Protein AF-A0A2V5MEL8-F1 (afdb_monomer)

Sequence (94 aa):
MNKPPNVQLATPNTERTDDSTLAVGRSALDVWRLLWRILDFVVAGIFIYAGSIKALDPVQFANDIDNYKILPWPISVALAFYLPWLEIFCGLAL

Foldseek 3Di:
DDDDDDPPPPDPPPPDPPVVVVVVVVVVVVVVVVVVVVVLLVQLVVLLVVLVVLCVCLPVQLVVQVVVVPDDSVVSSVCSNVSSVVSNVSSVVD

Structure (mmCIF, N/CA/C/O backbone):
data_AF-A0A2V5MEL8-F1
#
_entry.id   AF-A0A2V5MEL8-F1
#
loop_
_atom_site.group_PDB
_atom_site.id
_atom_site.type_symbol
_atom_site.label_atom_id
_atom_site.label_alt_id
_atom_site.label_comp_id
_atom_site.label_asym_id
_atom_site.label_entity_id
_atom_site.label_seq_id
_atom_site.pdbx_PDB_ins_code
_atom_site.Cartn_x
_atom_site.Cartn_y
_atom_site.Cartn_z
_atom_site.occupancy
_atom_site.B_iso_or_equiv
_atom_site.auth_seq_id
_atom_site.auth_comp_id
_atom_site.auth_asym_id
_atom_site.auth_atom_id
_atom_site.pdbx_PDB_model_num
ATOM 1 N N . MET A 1 1 ? 57.352 27.439 -66.224 1.00 47.72 1 MET A N 1
ATOM 2 C CA . MET A 1 1 ? 56.749 26.101 -66.396 1.00 47.72 1 MET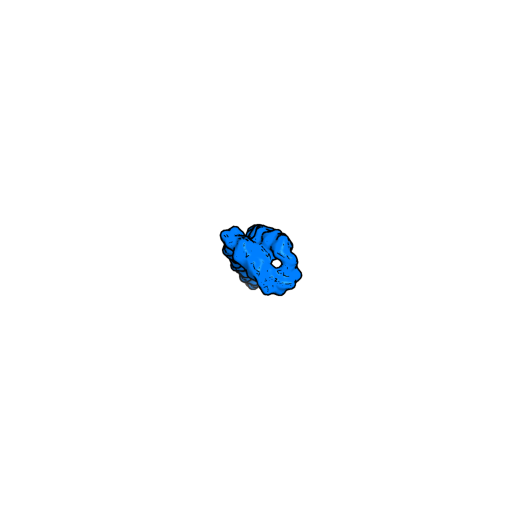 A CA 1
ATOM 3 C C . MET A 1 1 ? 56.180 25.684 -65.052 1.00 47.72 1 MET A C 1
ATOM 5 O O . MET A 1 1 ? 56.889 25.721 -64.057 1.00 47.72 1 MET A O 1
ATOM 9 N N . ASN A 1 2 ? 54.882 25.427 -65.033 1.00 53.25 2 ASN A N 1
ATOM 10 C CA . ASN A 1 2 ? 54.026 25.349 -63.855 1.00 53.25 2 ASN A CA 1
ATOM 11 C C . ASN A 1 2 ? 54.127 23.985 -63.165 1.00 53.25 2 ASN A C 1
ATOM 13 O O . ASN A 1 2 ? 54.217 22.986 -63.875 1.00 53.25 2 ASN A O 1
ATOM 17 N N . LYS A 1 3 ? 53.991 23.954 -61.829 1.00 58.28 3 LYS A N 1
ATOM 18 C CA . LYS A 1 3 ? 52.964 23.184 -61.087 1.00 58.28 3 LYS A CA 1
ATOM 19 C C . LYS A 1 3 ? 53.154 23.386 -59.566 1.00 58.28 3 LYS A C 1
ATOM 21 O O . LYS A 1 3 ? 54.197 22.983 -59.059 1.00 58.28 3 LYS A O 1
ATOM 26 N N . PRO A 1 4 ? 52.195 23.962 -58.814 1.00 65.62 4 PRO A N 1
ATOM 27 C CA . PRO A 1 4 ? 52.164 23.768 -57.366 1.00 65.62 4 PRO A CA 1
ATOM 28 C C . PRO A 1 4 ? 51.760 22.309 -57.068 1.00 65.62 4 PRO A C 1
ATOM 30 O O . PRO A 1 4 ? 50.842 21.790 -57.717 1.00 65.62 4 PRO A O 1
ATOM 33 N N . PRO A 1 5 ? 52.439 21.608 -56.147 1.00 61.28 5 PRO A N 1
ATOM 34 C CA . PRO A 1 5 ? 52.119 20.227 -55.839 1.00 61.28 5 PRO A CA 1
ATOM 35 C C . PRO A 1 5 ? 50.872 20.161 -54.933 1.00 61.28 5 PRO A C 1
ATOM 37 O O . PRO A 1 5 ? 50.745 20.877 -53.946 1.00 61.28 5 PRO A O 1
ATOM 40 N N . ASN A 1 6 ? 49.925 19.328 -55.374 1.00 65.38 6 ASN A N 1
ATOM 41 C CA . ASN A 1 6 ? 48.892 18.606 -54.622 1.00 65.38 6 ASN A CA 1
ATOM 42 C C . ASN A 1 6 ? 48.267 19.259 -53.367 1.00 65.38 6 ASN A C 1
ATOM 44 O O . ASN A 1 6 ? 48.663 18.988 -52.238 1.00 65.38 6 ASN A O 1
ATOM 48 N N . VAL A 1 7 ? 47.124 19.927 -53.551 1.00 65.25 7 VAL A N 1
ATOM 49 C CA . VAL A 1 7 ? 46.095 20.006 -52.500 1.00 65.25 7 VAL A CA 1
ATOM 50 C C . VAL A 1 7 ? 45.461 18.616 -52.367 1.00 65.25 7 VAL A C 1
ATOM 52 O O . VAL A 1 7 ? 44.580 18.254 -53.144 1.00 65.25 7 VAL A O 1
ATOM 55 N N . GLN A 1 8 ? 45.933 17.805 -51.419 1.00 61.00 8 GLN A N 1
ATOM 56 C CA . GLN A 1 8 ? 45.154 16.665 -50.934 1.00 61.00 8 GLN A CA 1
ATOM 57 C C . GLN A 1 8 ? 44.109 17.207 -49.960 1.00 61.00 8 GLN A C 1
ATOM 59 O O . GLN A 1 8 ? 44.410 17.503 -48.807 1.00 61.00 8 GLN A O 1
ATOM 64 N N . LEU A 1 9 ? 42.869 17.334 -50.436 1.00 58.09 9 LEU A N 1
ATOM 65 C CA . LEU A 1 9 ? 41.705 17.239 -49.563 1.00 58.09 9 LEU A CA 1
ATOM 66 C C . LEU A 1 9 ? 41.746 15.832 -48.971 1.00 58.09 9 LEU A C 1
ATOM 68 O O . LEU A 1 9 ? 41.321 14.875 -49.616 1.00 58.09 9 LEU A O 1
ATOM 72 N N . ALA A 1 10 ? 42.323 15.703 -47.777 1.00 57.09 10 ALA A N 1
ATOM 73 C CA . ALA A 1 10 ? 42.056 14.549 -46.944 1.00 57.09 10 ALA A CA 1
ATOM 74 C C . ALA A 1 10 ? 40.545 14.549 -46.717 1.00 57.09 10 ALA A C 1
ATOM 76 O O . ALA A 1 10 ? 39.980 15.415 -46.050 1.00 57.09 10 ALA A O 1
ATOM 77 N N . THR A 1 11 ? 39.891 13.631 -47.407 1.00 61.62 11 THR A N 1
ATOM 78 C CA . THR A 1 11 ? 38.495 13.298 -47.222 1.00 61.62 11 THR A CA 1
ATOM 79 C C . THR A 1 11 ? 38.261 13.048 -45.721 1.00 61.62 11 THR A C 1
ATOM 81 O O . THR A 1 11 ? 39.076 12.381 -45.075 1.00 61.62 11 THR A O 1
ATOM 84 N N . PRO A 1 12 ? 37.204 13.615 -45.115 1.00 54.34 12 PRO A N 1
ATOM 85 C CA . PRO A 1 12 ? 36.853 13.324 -43.733 1.00 54.34 12 PRO A CA 1
ATOM 86 C C . PRO A 1 12 ? 36.252 11.917 -43.678 1.00 54.34 12 PRO A C 1
ATOM 88 O O . PRO A 1 12 ? 35.051 11.726 -43.835 1.00 54.34 12 PRO A O 1
ATOM 91 N N . ASN A 1 13 ? 37.099 10.904 -43.524 1.00 63.41 13 ASN A N 1
ATOM 92 C CA . ASN A 1 13 ? 36.667 9.514 -43.349 1.00 63.41 13 ASN A CA 1
ATOM 93 C C . ASN A 1 13 ? 37.306 8.836 -42.133 1.00 63.41 13 ASN A C 1
ATOM 95 O O . ASN A 1 13 ? 37.478 7.620 -42.128 1.00 63.41 13 ASN A O 1
ATOM 99 N N . THR A 1 14 ? 37.577 9.606 -41.079 1.00 61.06 14 THR A N 1
ATOM 100 C CA . THR A 1 14 ? 38.114 9.093 -39.807 1.00 61.06 14 THR A CA 1
ATOM 101 C C . THR A 1 14 ? 37.201 9.446 -38.631 1.00 61.06 14 THR A C 1
ATOM 103 O O . THR A 1 14 ? 37.657 9.977 -37.629 1.00 61.06 14 THR A O 1
ATOM 106 N N . GLU A 1 15 ? 35.895 9.197 -38.753 1.00 58.62 15 GLU A N 1
ATOM 107 C CA . GLU A 1 15 ? 34.947 9.459 -37.654 1.00 58.62 15 GLU A CA 1
ATOM 108 C C . GLU A 1 15 ? 33.717 8.530 -37.734 1.00 58.62 15 GLU A C 1
ATOM 110 O O . GLU A 1 15 ? 32.575 8.971 -37.767 1.00 58.62 15 GLU A O 1
ATOM 115 N N . ARG A 1 16 ? 33.933 7.211 -37.887 1.00 58.75 16 ARG A N 1
ATOM 116 C CA . ARG A 1 16 ? 32.826 6.224 -37.954 1.00 58.75 16 ARG A CA 1
ATOM 117 C C . ARG A 1 16 ? 33.081 4.901 -37.220 1.00 58.75 16 ARG A C 1
ATOM 119 O O . ARG A 1 16 ? 32.328 3.948 -37.387 1.00 58.75 16 ARG A O 1
ATOM 126 N N . THR A 1 17 ? 34.144 4.805 -36.430 1.00 59.41 17 THR A N 1
ATOM 127 C CA . THR A 1 17 ? 34.485 3.595 -35.653 1.00 59.41 17 THR A CA 1
ATOM 128 C C . THR A 1 17 ? 34.067 3.680 -34.188 1.00 59.41 17 THR A C 1
ATOM 130 O O . THR A 1 17 ? 33.977 2.661 -33.503 1.00 59.41 17 THR A O 1
ATOM 133 N N . ASP A 1 18 ? 33.740 4.875 -33.715 1.00 59.00 18 ASP A N 1
ATOM 134 C CA . ASP A 1 18 ? 33.573 5.136 -32.290 1.00 59.00 18 ASP A CA 1
ATOM 135 C C . ASP A 1 18 ? 32.085 4.989 -31.919 1.00 59.00 18 ASP A C 1
ATOM 137 O O . ASP A 1 18 ? 31.735 4.396 -30.899 1.00 59.00 18 ASP A O 1
ATOM 141 N N . ASP A 1 19 ? 31.195 5.366 -32.837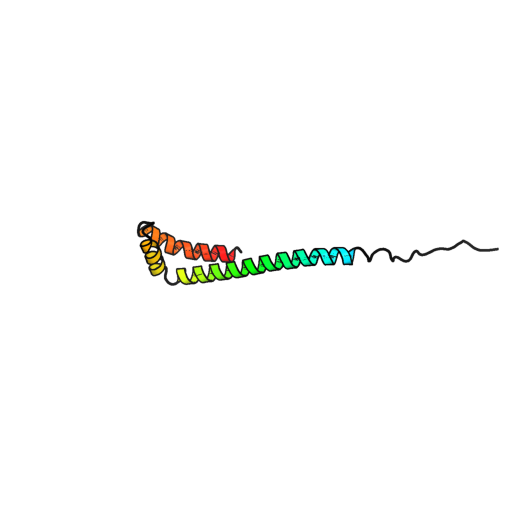 1.00 60.41 19 ASP A N 1
ATOM 142 C CA . ASP A 1 19 ? 29.740 5.326 -32.666 1.00 60.41 19 ASP A CA 1
ATOM 143 C C . ASP A 1 19 ? 29.187 3.899 -32.525 1.00 60.41 19 ASP A C 1
ATOM 145 O O . ASP A 1 19 ? 28.280 3.645 -31.730 1.00 60.41 19 ASP A O 1
ATOM 149 N N . SER A 1 20 ? 29.745 2.936 -33.266 1.00 61.62 20 SER A N 1
ATOM 150 C CA . SER A 1 20 ? 29.306 1.533 -33.240 1.00 61.62 20 SER A CA 1
ATOM 151 C C . SER A 1 20 ? 29.710 0.812 -31.955 1.00 61.62 20 SER A C 1
ATOM 153 O O . SER A 1 20 ? 28.966 -0.029 -31.451 1.00 61.62 20 SER A O 1
ATOM 155 N N . THR A 1 21 ? 30.868 1.157 -31.398 1.00 62.06 21 THR A N 1
ATOM 156 C CA . THR A 1 21 ? 31.420 0.510 -30.198 1.00 62.06 21 THR A CA 1
ATOM 157 C C . THR A 1 21 ? 30.767 1.068 -28.930 1.00 62.06 21 THR A C 1
ATOM 159 O O . THR A 1 21 ? 30.476 0.323 -27.993 1.00 62.06 21 THR A O 1
ATOM 162 N N . LEU A 1 22 ? 30.430 2.362 -28.935 1.00 60.50 22 LEU A N 1
ATOM 163 C CA . LEU A 1 22 ? 29.664 3.017 -27.873 1.00 60.50 22 LEU A CA 1
ATOM 164 C C . LEU A 1 22 ? 28.178 2.602 -27.870 1.00 60.50 22 LEU A C 1
ATOM 166 O O . LEU A 1 22 ? 27.568 2.536 -26.802 1.00 60.50 22 LEU A O 1
ATOM 170 N N . ALA A 1 23 ? 27.593 2.271 -29.029 1.00 60.06 23 ALA A N 1
ATOM 171 C CA . ALA A 1 23 ? 26.200 1.822 -29.132 1.00 60.06 23 ALA A CA 1
ATOM 172 C C . ALA A 1 23 ? 25.953 0.426 -28.524 1.00 60.06 23 ALA A C 1
ATOM 174 O O . ALA A 1 23 ? 24.932 0.211 -27.867 1.00 60.06 23 ALA A O 1
ATOM 175 N N . VAL A 1 24 ? 26.892 -0.515 -28.684 1.00 62.78 24 VAL A N 1
ATOM 176 C CA . VAL A 1 24 ? 26.753 -1.886 -28.152 1.00 62.78 24 VAL A CA 1
ATOM 177 C C . VAL A 1 24 ? 26.775 -1.895 -26.619 1.00 62.78 24 VAL A C 1
ATOM 179 O O . VAL A 1 24 ? 25.914 -2.525 -26.002 1.00 62.78 24 VAL A O 1
ATOM 182 N N . GLY A 1 25 ? 27.684 -1.138 -25.992 1.00 59.38 25 GLY A N 1
ATOM 183 C CA . GLY A 1 25 ? 27.783 -1.040 -24.528 1.00 59.38 25 GLY A CA 1
ATOM 184 C C . GLY A 1 25 ? 26.590 -0.343 -23.863 1.00 59.38 25 GLY A C 1
ATOM 185 O O . GLY A 1 25 ? 26.236 -0.66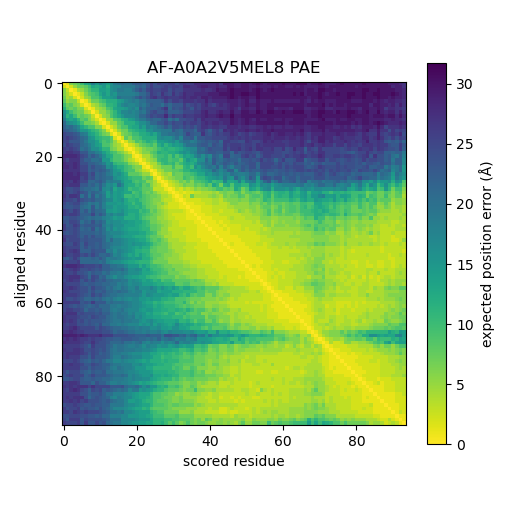2 -22.729 1.00 59.38 25 GLY A O 1
ATOM 186 N N . ARG A 1 26 ? 25.922 0.569 -24.579 1.00 64.62 26 ARG A N 1
ATOM 187 C CA . ARG A 1 26 ? 24.739 1.289 -24.086 1.00 64.62 26 ARG A CA 1
ATOM 188 C C . ARG A 1 26 ? 23.508 0.381 -24.001 1.00 64.62 26 ARG A C 1
ATOM 190 O O . ARG A 1 26 ? 22.778 0.438 -23.018 1.00 64.62 26 ARG A O 1
ATOM 197 N N . SER A 1 27 ? 23.349 -0.536 -24.960 1.00 64.31 27 SER A N 1
ATOM 198 C CA . SER A 1 27 ? 22.188 -1.435 -25.033 1.00 64.31 27 SER A CA 1
ATOM 199 C C . SER A 1 27 ? 22.046 -2.368 -23.823 1.00 64.31 27 SER A C 1
ATOM 201 O O . SER A 1 27 ? 20.953 -2.497 -23.286 1.00 64.31 27 SER A O 1
ATOM 203 N N . ALA A 1 28 ? 23.133 -2.971 -23.330 1.00 67.75 28 ALA A N 1
ATOM 204 C CA . ALA A 1 28 ? 23.073 -3.877 -22.180 1.00 67.75 28 ALA A CA 1
ATOM 205 C C . ALA A 1 28 ? 22.694 -3.139 -20.884 1.00 67.75 28 ALA A C 1
ATOM 207 O O . ALA A 1 28 ? 21.916 -3.653 -20.079 1.00 67.75 28 ALA A O 1
ATOM 208 N N . LEU A 1 29 ? 23.189 -1.908 -20.713 1.00 69.50 29 LEU A N 1
ATOM 209 C CA . LEU A 1 29 ? 22.820 -1.042 -19.593 1.00 69.50 29 LEU A CA 1
ATOM 210 C C . LEU A 1 29 ? 21.370 -0.565 -19.708 1.00 69.50 29 LEU A C 1
ATOM 212 O O . LEU A 1 29 ? 20.674 -0.493 -18.699 1.00 69.50 29 LEU A O 1
ATOM 216 N N . ASP A 1 30 ? 20.890 -0.276 -20.917 1.00 79.44 30 ASP A N 1
ATOM 217 C CA . ASP A 1 30 ? 19.511 0.156 -21.143 1.00 79.44 30 ASP A CA 1
ATOM 218 C C . ASP A 1 30 ? 18.506 -0.986 -20.946 1.00 79.44 30 ASP A C 1
ATOM 220 O O . ASP A 1 30 ? 17.471 -0.775 -20.317 1.00 79.44 30 ASP A O 1
ATOM 224 N N . VAL A 1 31 ? 18.827 -2.208 -21.385 1.00 82.00 31 VAL A N 1
ATOM 225 C CA . VAL A 1 31 ? 17.994 -3.400 -21.143 1.00 82.00 31 VAL A CA 1
ATOM 226 C C . VAL A 1 31 ? 17.958 -3.717 -19.651 1.00 82.00 31 VAL A C 1
ATOM 228 O O . VAL A 1 31 ? 16.886 -3.957 -19.103 1.00 82.00 31 VAL A O 1
ATOM 231 N N . TRP A 1 32 ? 19.107 -3.650 -18.971 1.00 85.75 32 TRP A N 1
ATOM 232 C CA . TRP A 1 32 ? 19.175 -3.807 -17.521 1.00 85.75 32 TRP A CA 1
ATOM 233 C C . TRP A 1 32 ? 18.292 -2.773 -16.820 1.00 85.75 32 TRP A C 1
ATOM 235 O O . TRP A 1 32 ? 17.400 -3.139 -16.062 1.00 85.75 32 TRP A O 1
ATOM 245 N N . ARG A 1 33 ? 18.448 -1.484 -17.140 1.00 86.38 33 ARG A N 1
ATOM 246 C CA . ARG A 1 33 ? 17.614 -0.405 -16.585 1.00 86.38 33 ARG A CA 1
ATOM 247 C C . ARG A 1 33 ? 16.128 -0.605 -16.871 1.00 86.38 33 ARG A C 1
ATOM 249 O O . ARG A 1 33 ? 15.313 -0.293 -16.010 1.00 86.38 33 ARG A O 1
ATOM 256 N N . LEU A 1 34 ? 15.772 -1.114 -18.049 1.00 84.88 34 LEU A N 1
ATOM 257 C CA . LEU A 1 34 ? 14.386 -1.400 -18.410 1.00 84.88 34 LEU A CA 1
ATOM 258 C C . LEU A 1 34 ? 13.809 -2.548 -17.572 1.00 84.88 34 LEU A C 1
ATOM 260 O O . LEU A 1 34 ? 12.680 -2.433 -17.107 1.00 84.88 34 LEU A O 1
ATOM 264 N N . LEU A 1 35 ? 14.583 -3.612 -17.331 1.00 88.50 35 LEU A N 1
ATOM 265 C CA . LEU A 1 35 ? 14.174 -4.721 -16.465 1.00 88.50 35 LEU A CA 1
ATOM 266 C C . LEU A 1 35 ? 13.876 -4.249 -15.036 1.00 88.50 35 LEU A C 1
ATOM 268 O O . LEU A 1 35 ? 12.827 -4.598 -14.500 1.00 88.50 35 LEU A O 1
ATOM 272 N N . TRP A 1 36 ? 14.744 -3.413 -14.453 1.00 90.00 36 TRP A N 1
ATOM 273 C CA . TRP A 1 36 ? 14.502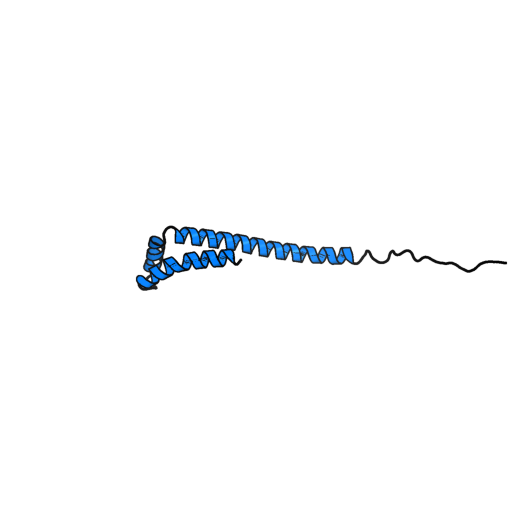 -2.815 -13.129 1.00 90.00 36 TRP A CA 1
ATOM 274 C C . TRP A 1 36 ? 13.219 -1.987 -13.107 1.00 90.00 36 TRP A C 1
ATOM 276 O O . TRP A 1 36 ? 12.393 -2.142 -12.220 1.00 90.00 36 TRP A O 1
ATOM 286 N N . ARG A 1 37 ? 12.992 -1.189 -14.148 1.00 89.19 37 ARG A N 1
ATOM 287 C CA . ARG A 1 37 ? 11.820 -0.316 -14.252 1.00 89.19 37 ARG A CA 1
ATOM 288 C C . ARG A 1 37 ? 10.511 -1.095 -14.378 1.00 89.19 37 ARG A C 1
ATOM 290 O O . A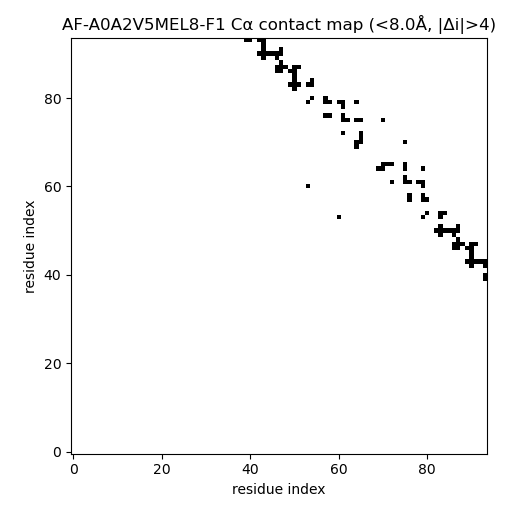RG A 1 37 ? 9.503 -0.695 -13.814 1.00 89.19 37 ARG A O 1
ATOM 297 N N . ILE A 1 38 ? 10.520 -2.211 -15.109 1.00 90.75 38 ILE A N 1
ATOM 298 C CA . ILE A 1 38 ? 9.365 -3.116 -15.191 1.00 90.75 38 ILE A CA 1
ATOM 299 C C . ILE A 1 38 ? 9.091 -3.739 -13.820 1.00 90.75 38 ILE A C 1
ATOM 301 O O . ILE A 1 38 ? 7.933 -3.817 -13.420 1.00 90.75 38 ILE A O 1
ATOM 305 N N . LEU A 1 39 ? 10.137 -4.158 -13.101 1.00 91.25 39 LEU A N 1
ATOM 306 C CA . LEU A 1 39 ? 9.996 -4.682 -11.745 1.00 91.25 39 LEU A CA 1
ATOM 307 C C . LEU A 1 39 ? 9.353 -3.638 -10.821 1.00 91.25 39 LEU A C 1
ATOM 309 O O . LEU A 1 39 ? 8.384 -3.967 -10.143 1.00 91.25 39 LEU A O 1
ATOM 313 N N . ASP A 1 40 ? 9.824 -2.389 -10.862 1.00 90.69 40 ASP A N 1
ATOM 314 C CA . ASP A 1 40 ? 9.269 -1.288 -10.067 1.00 90.69 40 ASP A CA 1
ATOM 315 C C . ASP A 1 40 ? 7.782 -1.067 -10.380 1.00 90.69 40 ASP A C 1
ATOM 317 O O . ASP A 1 40 ? 6.967 -1.035 -9.463 1.00 90.69 40 ASP A O 1
ATOM 321 N N . PHE A 1 41 ? 7.386 -1.053 -11.661 1.00 91.94 41 PHE A N 1
ATOM 322 C CA . PHE A 1 41 ? 5.973 -0.946 -12.053 1.00 91.94 41 PHE A CA 1
ATOM 323 C C . PHE A 1 41 ? 5.114 -2.126 -11.580 1.00 91.94 41 PHE A C 1
ATOM 325 O O . PHE A 1 41 ? 3.959 -1.940 -11.189 1.00 91.94 41 PHE A O 1
ATOM 332 N N . VAL A 1 42 ? 5.648 -3.349 -11.624 1.00 93.62 42 VAL A N 1
ATOM 333 C CA . VAL A 1 42 ? 4.939 -4.538 -11.134 1.00 93.62 42 VAL A CA 1
ATOM 334 C C . VAL A 1 42 ? 4.744 -4.446 -9.622 1.00 93.62 42 VAL A C 1
ATOM 336 O O . VAL A 1 42 ? 3.634 -4.667 -9.136 1.00 93.62 42 VAL A O 1
ATOM 339 N N . VAL A 1 43 ? 5.787 -4.071 -8.878 1.00 93.19 43 VAL A N 1
ATOM 340 C CA . VAL A 1 43 ? 5.720 -3.881 -7.422 1.00 93.19 43 VAL A CA 1
ATOM 341 C C . VAL A 1 43 ? 4.761 -2.742 -7.070 1.00 93.19 43 VAL A C 1
ATOM 343 O O . VAL A 1 43 ? 3.917 -2.924 -6.195 1.00 93.19 43 VAL A O 1
ATOM 346 N N . ALA A 1 44 ? 4.807 -1.623 -7.795 1.00 93.00 44 ALA A N 1
ATOM 347 C CA . ALA A 1 44 ? 3.878 -0.505 -7.658 1.00 93.00 44 ALA A CA 1
ATOM 348 C C . ALA A 1 44 ? 2.417 -0.949 -7.819 1.00 93.00 44 ALA A C 1
ATOM 350 O O . ALA A 1 44 ? 1.577 -0.682 -6.956 1.00 93.00 44 ALA A O 1
ATOM 351 N N . GLY A 1 45 ? 2.115 -1.699 -8.885 1.00 93.00 45 GLY A N 1
ATOM 352 C CA . GLY A 1 45 ? 0.782 -2.249 -9.127 1.00 93.00 45 GLY A CA 1
ATOM 353 C C . GLY A 1 45 ? 0.319 -3.203 -8.023 1.00 93.00 45 GLY A C 1
ATOM 354 O O . GLY A 1 45 ? -0.827 -3.120 -7.581 1.00 93.00 45 GLY A O 1
ATOM 355 N N . ILE A 1 46 ? 1.212 -4.069 -7.530 1.00 94.06 46 ILE A N 1
ATOM 356 C CA . ILE A 1 46 ? 0.934 -4.993 -6.419 1.00 94.06 46 ILE A CA 1
ATOM 357 C C . ILE A 1 46 ? 0.621 -4.227 -5.132 1.00 94.06 46 ILE A C 1
ATOM 359 O O . ILE A 1 46 ? -0.348 -4.564 -4.457 1.00 94.06 46 ILE A O 1
ATOM 363 N N . PHE A 1 47 ? 1.400 -3.196 -4.806 1.00 93.44 47 PHE A N 1
ATOM 364 C CA . PHE A 1 47 ? 1.195 -2.369 -3.617 1.00 93.44 47 PHE A CA 1
ATOM 365 C C . PHE A 1 47 ? -0.134 -1.611 -3.665 1.00 93.44 47 PHE A C 1
ATOM 367 O O . PHE A 1 47 ? -0.895 -1.643 -2.699 1.00 93.44 47 PHE A O 1
ATOM 374 N N . ILE A 1 48 ? -0.468 -1.001 -4.805 1.00 92.12 48 ILE A N 1
ATOM 375 C CA . ILE A 1 48 ? -1.750 -0.307 -4.987 1.00 92.12 48 ILE A CA 1
ATOM 376 C C . ILE A 1 48 ? -2.918 -1.295 -4.897 1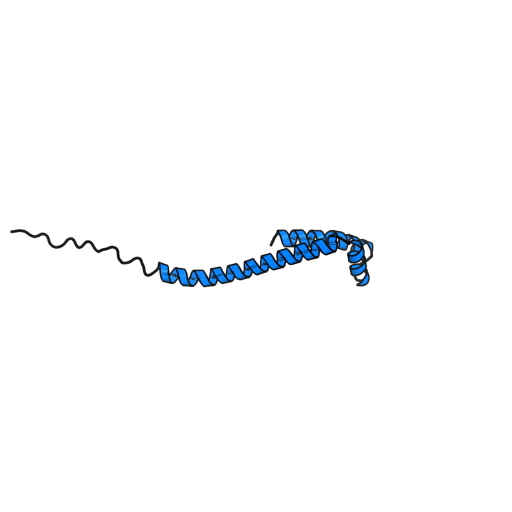.00 92.12 48 ILE A C 1
ATOM 378 O O . ILE A 1 48 ? -3.916 -1.010 -4.232 1.00 92.12 48 ILE A O 1
ATOM 382 N N . TYR A 1 49 ? -2.804 -2.464 -5.534 1.00 93.25 49 TYR A N 1
ATOM 383 C CA . TYR A 1 49 ? -3.845 -3.491 -5.510 1.00 93.25 49 TYR A CA 1
ATOM 384 C C . TYR A 1 49 ? -4.056 -4.061 -4.101 1.00 93.25 49 TYR A C 1
ATOM 386 O O . TYR A 1 49 ? -5.183 -4.088 -3.608 1.00 93.25 49 TYR A O 1
ATOM 394 N N . ALA A 1 50 ? -2.976 -4.461 -3.426 1.00 92.00 50 ALA A N 1
ATOM 395 C CA . ALA A 1 50 ? -3.024 -4.990 -2.066 1.00 92.00 50 ALA A CA 1
ATOM 396 C C . ALA A 1 50 ? -3.545 -3.946 -1.066 1.00 92.00 50 ALA A C 1
ATOM 398 O O . ALA A 1 50 ? -4.408 -4.271 -0.248 1.00 92.00 50 ALA A O 1
ATOM 399 N N . GLY A 1 51 ? -3.087 -2.695 -1.178 1.00 90.31 51 GLY A N 1
ATOM 400 C CA . GLY A 1 51 ? -3.571 -1.582 -0.365 1.00 90.31 51 GLY A CA 1
ATOM 401 C C . GLY A 1 51 ? -5.057 -1.314 -0.594 1.00 90.31 51 GLY A C 1
ATOM 402 O O . GLY A 1 51 ? -5.812 -1.180 0.363 1.00 90.31 51 GLY A O 1
ATOM 403 N N . SER A 1 52 ? -5.522 -1.337 -1.846 1.00 90.75 52 SER A N 1
ATOM 404 C CA . SER A 1 52 ? -6.945 -1.158 -2.175 1.00 90.75 52 SER A CA 1
ATOM 405 C C . SER A 1 52 ? -7.822 -2.267 -1.587 1.00 90.75 52 SER A C 1
ATOM 407 O O . SER A 1 52 ? -8.865 -1.974 -1.011 1.00 90.75 52 SER A O 1
ATOM 409 N N . ILE A 1 53 ? -7.392 -3.532 -1.667 1.00 91.38 53 ILE A N 1
ATOM 410 C CA . ILE A 1 53 ? -8.112 -4.667 -1.064 1.00 91.38 53 ILE A CA 1
ATOM 411 C C . ILE A 1 53 ? -8.241 -4.486 0.456 1.00 91.38 53 ILE A C 1
ATOM 413 O O . ILE A 1 53 ? -9.326 -4.674 1.003 1.00 91.38 53 ILE A O 1
ATOM 417 N N . LYS A 1 54 ? -7.169 -4.069 1.140 1.00 88.25 54 LYS A N 1
ATOM 418 C CA . LYS A 1 54 ? -7.198 -3.824 2.593 1.00 88.25 54 LYS A CA 1
ATOM 419 C C . LYS A 1 54 ? -8.028 -2.592 2.966 1.00 88.25 54 LYS A C 1
ATOM 421 O O . LYS A 1 54 ? -8.652 -2.579 4.020 1.00 88.25 54 LYS A O 1
ATOM 426 N N . ALA A 1 55 ? -8.063 -1.572 2.105 1.00 88.12 55 ALA A N 1
ATOM 427 C CA . ALA A 1 55 ? -8.877 -0.372 2.301 1.00 88.12 55 ALA A CA 1
ATOM 428 C C . ALA A 1 55 ? -10.384 -0.624 2.121 1.00 88.12 55 ALA A C 1
ATOM 430 O O . ALA A 1 55 ? -11.188 0.113 2.689 1.00 88.12 55 ALA A O 1
ATOM 431 N N . LEU A 1 56 ? -10.774 -1.638 1.337 1.00 89.56 56 LEU A N 1
ATOM 432 C CA . LEU A 1 56 ? -12.178 -2.013 1.139 1.00 89.56 56 LEU A CA 1
ATOM 433 C C . LEU A 1 56 ? -12.801 -2.627 2.398 1.00 89.56 56 LEU A C 1
ATOM 435 O O . LEU A 1 56 ? -13.964 -2.350 2.687 1.00 89.56 56 LEU A O 1
ATOM 439 N N . ASP A 1 57 ? -12.042 -3.431 3.146 1.00 89.12 57 ASP A N 1
ATOM 440 C CA . ASP A 1 57 ? -12.504 -4.031 4.402 1.00 89.12 57 ASP A CA 1
ATOM 441 C C . ASP A 1 57 ? -11.444 -3.907 5.516 1.00 89.12 57 ASP A C 1
ATOM 443 O O . ASP A 1 57 ? -10.801 -4.887 5.913 1.00 89.12 57 ASP A O 1
ATOM 447 N N . PRO A 1 58 ? -11.250 -2.686 6.053 1.00 86.06 58 PRO A N 1
ATOM 448 C CA . PRO A 1 58 ? -10.279 -2.444 7.114 1.00 86.06 58 PRO A CA 1
ATOM 449 C C . PRO A 1 58 ? -10.685 -3.128 8.427 1.00 86.06 58 PRO A C 1
ATOM 451 O O . PRO A 1 58 ? -9.843 -3.322 9.299 1.00 86.06 58 PRO A O 1
ATOM 454 N N . VAL A 1 59 ? -11.959 -3.510 8.587 1.00 85.81 59 VAL A N 1
ATOM 455 C CA . VAL A 1 59 ? -12.453 -4.201 9.786 1.00 85.81 59 VAL A CA 1
ATOM 456 C C . VAL A 1 59 ? -12.016 -5.661 9.777 1.00 85.81 59 VAL A C 1
ATOM 458 O O . VAL A 1 59 ? -11.505 -6.138 10.790 1.00 85.81 59 VAL A O 1
ATOM 461 N N . GLN A 1 60 ? -12.157 -6.365 8.648 1.00 87.94 60 GLN A N 1
ATOM 462 C CA . GLN A 1 60 ? -11.567 -7.700 8.526 1.00 87.94 60 GLN A CA 1
ATOM 463 C C . GLN A 1 60 ? -10.054 -7.660 8.685 1.00 87.94 60 GLN A C 1
ATOM 465 O O . GLN A 1 60 ? -9.507 -8.452 9.444 1.00 87.94 60 GLN A O 1
ATOM 470 N N . PHE A 1 61 ? -9.386 -6.696 8.053 1.00 88.00 61 PHE A N 1
ATOM 471 C CA . PHE A 1 61 ? -7.936 -6.589 8.157 1.00 88.00 61 PHE A CA 1
ATOM 472 C C . PHE A 1 61 ? -7.468 -6.299 9.598 1.00 88.00 61 PHE A C 1
ATOM 474 O O . PHE A 1 61 ? -6.469 -6.856 10.049 1.00 88.00 61 PHE A O 1
ATOM 481 N N . ALA A 1 62 ? -8.217 -5.497 10.367 1.00 87.06 62 ALA A N 1
ATOM 482 C CA . ALA A 1 62 ? -7.959 -5.292 11.794 1.00 87.06 62 ALA A CA 1
ATOM 483 C C . ALA A 1 62 ? -8.133 -6.577 12.613 1.00 87.06 62 ALA A C 1
ATOM 485 O O . ALA A 1 62 ? -7.315 -6.843 13.492 1.00 87.06 62 ALA A O 1
ATOM 486 N N . ASN A 1 63 ? -9.167 -7.372 12.317 1.00 87.56 63 ASN A N 1
ATOM 487 C CA . ASN A 1 63 ? -9.371 -8.675 12.950 1.00 87.56 63 ASN A CA 1
ATOM 488 C C . ASN A 1 63 ? -8.239 -9.643 12.610 1.00 87.56 63 ASN A C 1
ATOM 490 O O . ASN A 1 63 ? -7.752 -10.322 13.506 1.00 87.56 63 ASN A O 1
ATOM 494 N N . ASP A 1 64 ? -7.783 -9.675 11.357 1.00 88.06 64 ASP A N 1
ATOM 495 C CA . ASP A 1 64 ? -6.643 -10.496 10.950 1.00 88.06 64 ASP A CA 1
ATOM 496 C C . ASP A 1 64 ? -5.384 -10.111 11.733 1.00 88.06 64 ASP A C 1
ATOM 498 O O . ASP A 1 64 ? -4.706 -10.994 12.252 1.00 88.06 64 ASP A O 1
ATOM 502 N N . ILE A 1 65 ? -5.104 -8.807 11.889 1.00 85.94 65 ILE A N 1
ATOM 503 C CA 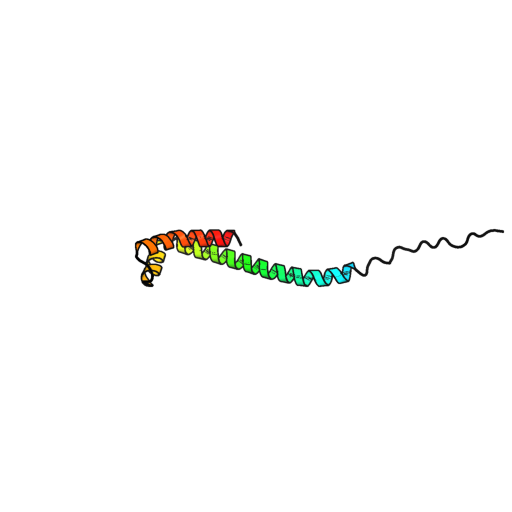. ILE A 1 65 ? -3.986 -8.294 12.702 1.00 85.94 65 ILE A CA 1
ATOM 504 C C . ILE A 1 65 ? -4.145 -8.682 14.179 1.00 85.94 65 ILE A C 1
ATOM 506 O O . ILE A 1 65 ? -3.186 -9.145 14.802 1.00 85.94 65 ILE A O 1
ATOM 510 N N . ASP A 1 66 ? -5.341 -8.515 14.743 1.00 87.50 66 ASP A N 1
ATOM 511 C CA . ASP A 1 66 ? -5.638 -8.867 16.135 1.00 87.50 66 ASP A CA 1
ATOM 512 C C . ASP A 1 66 ? -5.496 -10.375 16.391 1.00 87.50 66 ASP A C 1
ATOM 514 O O . ASP A 1 66 ? -5.017 -10.793 17.447 1.00 87.50 66 ASP A O 1
ATOM 518 N N . ASN A 1 67 ? -5.793 -11.201 15.384 1.00 86.94 67 ASN A N 1
ATOM 519 C CA . ASN A 1 67 ? -5.660 -12.653 15.458 1.00 86.94 67 ASN A CA 1
ATOM 520 C C . AS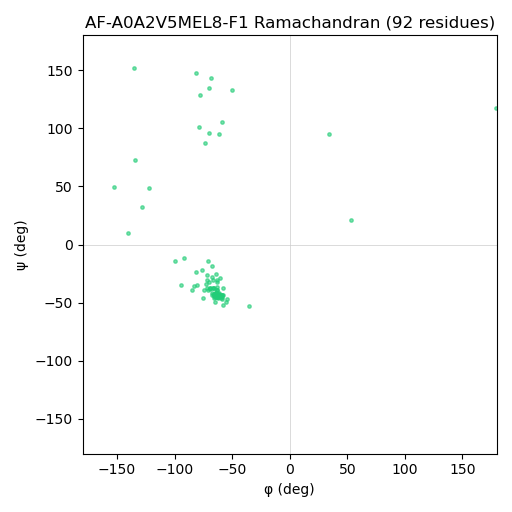N A 1 67 ? -4.200 -13.102 15.649 1.00 86.94 67 ASN A C 1
ATOM 522 O O . ASN A 1 67 ? -3.949 -14.151 16.245 1.00 86.94 67 ASN A O 1
ATOM 526 N N . TYR A 1 68 ? -3.222 -12.289 15.226 1.00 84.6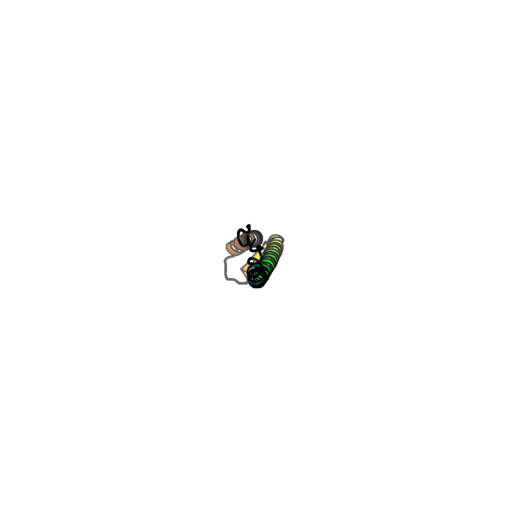9 68 TYR A N 1
ATOM 527 C CA . TYR A 1 68 ? -1.807 -12.540 15.522 1.00 84.69 68 TYR A CA 1
ATOM 528 C C . TYR A 1 68 ? -1.451 -12.308 16.999 1.00 84.69 68 TYR A C 1
ATOM 530 O O . TYR A 1 68 ? -0.383 -12.732 17.434 1.00 84.69 68 TYR A O 1
ATOM 538 N N . LYS A 1 69 ? -2.317 -11.658 17.790 1.00 81.06 69 LYS A N 1
ATOM 539 C CA . LYS A 1 69 ? -2.119 -11.318 19.215 1.00 81.06 69 LYS A CA 1
ATOM 540 C C . LYS A 1 69 ? -0.828 -10.550 19.527 1.00 81.06 69 LYS A C 1
ATOM 542 O O . LYS A 1 69 ? -0.368 -10.537 20.667 1.00 81.06 69 LYS A O 1
ATOM 547 N N . ILE A 1 70 ? -0.245 -9.902 18.519 1.00 78.62 70 ILE A N 1
ATOM 548 C CA . ILE A 1 70 ? 0.988 -9.111 18.647 1.00 78.62 70 ILE A CA 1
ATOM 549 C C . ILE A 1 70 ? 0.681 -7.705 19.192 1.00 78.62 70 ILE A C 1
ATOM 551 O O . ILE A 1 70 ? 1.554 -7.071 19.782 1.00 78.62 70 ILE A O 1
ATOM 555 N N . LEU A 1 71 ? -0.551 -7.209 19.018 1.00 82.38 71 LEU A N 1
ATOM 556 C CA . LEU A 1 71 ? -0.945 -5.828 19.304 1.00 82.38 71 LEU A CA 1
ATOM 557 C C . LEU A 1 71 ? -2.285 -5.767 20.068 1.00 82.38 71 LEU A C 1
ATOM 559 O O . LEU A 1 71 ? -3.119 -6.651 19.893 1.00 82.38 71 LEU A O 1
ATOM 563 N N . PRO A 1 72 ? -2.528 -4.729 20.891 1.00 82.50 72 PRO A N 1
ATOM 564 C CA . PRO A 1 72 ? -3.844 -4.447 21.459 1.00 82.50 72 PRO A CA 1
ATOM 565 C C . PRO A 1 72 ? -4.841 -3.998 20.378 1.00 82.50 72 PRO A C 1
ATOM 567 O O . PRO A 1 72 ? -4.488 -3.188 19.521 1.00 82.50 72 PRO A O 1
ATOM 570 N N . TRP A 1 73 ? -6.108 -4.405 20.506 1.00 83.00 73 TRP A N 1
ATOM 571 C CA . TRP A 1 73 ? -7.228 -4.063 19.610 1.00 83.00 73 TRP A CA 1
ATOM 572 C C . TRP A 1 73 ? -7.224 -2.638 19.005 1.00 83.00 73 TRP A C 1
ATOM 574 O O . TRP A 1 73 ? -7.281 -2.514 17.780 1.00 83.00 73 TRP A O 1
ATOM 584 N N . PRO A 1 74 ? -7.106 -1.537 19.782 1.00 86.62 74 PRO A N 1
ATOM 585 C CA . PRO A 1 74 ? -7.097 -0.186 19.208 1.00 86.62 74 PRO A CA 1
ATOM 586 C C . PRO A 1 74 ? -5.908 0.081 18.271 1.00 86.62 74 PRO A C 1
ATOM 588 O O . PRO A 1 74 ? -6.039 0.848 17.319 1.00 86.62 74 PRO A O 1
ATOM 591 N N . ILE A 1 75 ? -4.759 -0.558 18.513 1.00 86.62 75 ILE A N 1
ATOM 592 C CA . ILE A 1 75 ? -3.575 -0.439 17.655 1.00 86.62 75 ILE A CA 1
ATOM 593 C C . ILE A 1 75 ? -3.776 -1.238 16.365 1.00 86.62 75 ILE A C 1
ATOM 595 O O . ILE A 1 75 ? -3.426 -0.741 15.297 1.00 86.62 75 ILE A O 1
ATOM 599 N N . SER A 1 76 ? -4.394 -2.420 16.441 1.00 88.25 76 SER A N 1
ATOM 600 C CA . SER A 1 76 ? -4.757 -3.225 15.267 1.00 88.25 76 SER A CA 1
ATOM 601 C C . SER A 1 76 ? -5.684 -2.455 14.322 1.00 88.25 76 SER A C 1
ATOM 603 O O . SER A 1 76 ? -5.431 -2.413 13.121 1.00 88.25 76 SER A O 1
ATOM 605 N N . VAL A 1 77 ? -6.694 -1.758 14.857 1.00 88.06 77 VAL A N 1
ATOM 606 C CA . VAL A 1 77 ? -7.607 -0.910 14.065 1.00 88.06 77 VAL A CA 1
ATOM 607 C C . VAL A 1 77 ? -6.880 0.289 13.447 1.00 88.06 77 VAL A C 1
ATOM 609 O O . VAL A 1 77 ? -7.083 0.594 12.272 1.00 88.06 77 VAL A O 1
ATOM 612 N N . ALA A 1 78 ? -6.003 0.957 14.204 1.00 89.19 78 ALA A N 1
ATOM 613 C CA . ALA A 1 78 ? -5.220 2.077 13.683 1.00 89.19 78 ALA A CA 1
ATOM 614 C C . ALA A 1 78 ? -4.292 1.637 12.539 1.00 89.19 78 ALA A C 1
ATOM 616 O O . ALA A 1 78 ? -4.250 2.287 11.495 1.00 89.19 78 ALA A O 1
ATOM 617 N N . LEU A 1 79 ? -3.596 0.507 12.701 1.00 88.94 79 LEU A N 1
ATOM 618 C CA . LEU A 1 79 ? -2.766 -0.088 11.655 1.00 88.94 79 LEU A CA 1
ATOM 619 C C . LEU A 1 79 ? -3.597 -0.497 10.449 1.00 88.94 79 LEU A C 1
ATOM 621 O O . LEU A 1 79 ? -3.215 -0.161 9.335 1.00 88.94 79 LEU A O 1
ATOM 625 N N . ALA A 1 80 ? -4.739 -1.149 10.655 1.00 89.31 80 ALA A N 1
ATOM 626 C CA . ALA A 1 80 ? -5.600 -1.571 9.562 1.00 89.31 80 ALA A CA 1
ATOM 627 C C . ALA A 1 80 ? -6.114 -0.403 8.719 1.00 89.31 80 ALA A C 1
ATOM 629 O O . ALA A 1 80 ? -6.327 -0.563 7.523 1.00 89.31 80 ALA A O 1
ATOM 630 N N . PHE A 1 81 ? -6.265 0.778 9.321 1.00 88.75 81 PHE A N 1
ATOM 631 C CA . PHE A 1 81 ? -6.618 1.988 8.594 1.00 88.75 81 PHE A CA 1
ATOM 632 C C . PHE A 1 81 ? -5.403 2.664 7.950 1.00 88.75 81 PHE A C 1
ATOM 634 O O . PHE A 1 81 ? -5.535 3.209 6.863 1.00 88.75 81 PHE A O 1
ATOM 641 N N . TYR A 1 82 ? -4.226 2.639 8.585 1.00 89.06 82 TYR A N 1
ATOM 642 C CA . TYR A 1 82 ? -3.034 3.373 8.133 1.00 89.06 82 TYR A CA 1
ATOM 643 C C . TYR A 1 82 ? -2.196 2.624 7.079 1.00 89.06 82 TYR A C 1
ATOM 645 O O . TYR A 1 82 ? -1.715 3.237 6.125 1.00 89.06 82 TYR A O 1
ATOM 653 N N . LEU A 1 83 ? -2.043 1.302 7.220 1.00 89.50 83 LEU A N 1
ATOM 654 C CA . LEU A 1 83 ? -1.307 0.429 6.290 1.00 89.50 83 LEU A CA 1
ATOM 655 C C . LEU A 1 83 ? -1.795 0.532 4.838 1.00 89.50 83 LEU A C 1
ATOM 657 O O . LEU A 1 83 ? -0.947 0.693 3.965 1.00 89.50 83 LEU A O 1
ATOM 661 N N . PRO A 1 84 ? -3.111 0.485 4.551 1.00 89.38 84 PRO A N 1
ATOM 662 C CA . PRO A 1 84 ? -3.615 0.569 3.182 1.00 89.38 84 PRO A CA 1
ATOM 663 C C . PRO A 1 84 ? -3.182 1.849 2.465 1.00 89.38 84 PRO A C 1
ATOM 665 O O . PRO A 1 84 ? -2.733 1.799 1.321 1.00 89.38 84 PRO A O 1
ATOM 668 N N . TRP A 1 85 ? -3.256 2.999 3.145 1.00 91.19 85 TRP A N 1
ATOM 669 C CA . TRP A 1 85 ? -2.810 4.273 2.579 1.00 91.19 85 TRP A CA 1
ATOM 670 C C . TRP A 1 85 ? -1.306 4.276 2.342 1.00 91.19 85 TRP A C 1
ATOM 672 O O . TRP A 1 85 ? -0.868 4.699 1.275 1.00 91.19 85 TRP A O 1
ATOM 682 N N . LEU A 1 86 ? -0.518 3.780 3.301 1.00 90.19 86 LEU A N 1
ATOM 683 C CA . LEU A 1 86 ? 0.936 3.687 3.162 1.00 90.19 86 LEU A CA 1
ATOM 684 C C . LEU A 1 86 ? 1.313 2.811 1.963 1.00 90.19 86 LEU A C 1
ATOM 686 O O . LEU A 1 86 ? 2.165 3.207 1.173 1.00 90.19 86 LEU A O 1
ATOM 690 N N . GLU A 1 87 ? 0.642 1.673 1.780 1.00 91.19 87 GLU A N 1
ATOM 691 C CA . GLU A 1 87 ? 0.873 0.791 0.636 1.00 91.19 87 GLU A CA 1
ATOM 692 C C . GLU A 1 87 ? 0.561 1.488 -0.696 1.00 91.19 87 GLU A C 1
ATOM 694 O O . GLU A 1 87 ? 1.370 1.435 -1.620 1.00 91.19 87 GLU A O 1
ATOM 699 N N . ILE A 1 88 ? -0.552 2.220 -0.782 1.00 88.94 88 ILE A N 1
ATOM 700 C CA . ILE A 1 88 ? -0.912 2.977 -1.989 1.00 88.94 88 ILE A CA 1
ATOM 701 C C . ILE A 1 88 ? 0.100 4.100 -2.261 1.00 88.94 88 ILE A C 1
ATOM 703 O O . ILE A 1 88 ? 0.551 4.246 -3.395 1.00 88.94 88 ILE A O 1
ATOM 707 N N . PHE A 1 89 ? 0.503 4.873 -1.246 1.00 90.75 89 PHE A N 1
ATOM 708 C CA . PHE A 1 89 ? 1.517 5.923 -1.406 1.00 90.75 89 PHE A CA 1
ATOM 709 C C . PHE A 1 89 ? 2.877 5.356 -1.813 1.00 90.75 89 PHE A C 1
ATOM 711 O O . PHE A 1 89 ? 3.558 5.950 -2.644 1.00 90.75 89 PHE A O 1
ATOM 718 N N . CYS A 1 90 ? 3.263 4.206 -1.259 1.00 87.88 90 CYS A N 1
ATOM 719 C CA . CYS A 1 90 ? 4.503 3.527 -1.617 1.00 87.88 90 CYS A CA 1
ATOM 720 C C . CYS A 1 90 ? 4.460 3.037 -3.069 1.00 87.88 90 CYS A C 1
ATOM 722 O O . CYS A 1 90 ? 5.408 3.269 -3.812 1.00 87.88 90 CYS A O 1
ATOM 724 N N . GLY A 1 91 ? 3.334 2.462 -3.502 1.00 88.69 91 GLY A N 1
ATOM 725 C CA . GLY A 1 91 ? 3.136 2.072 -4.895 1.00 88.69 91 GLY A CA 1
ATOM 726 C C . GLY A 1 91 ? 3.070 3.255 -5.867 1.00 88.69 91 GLY A C 1
ATOM 727 O O . GLY A 1 91 ? 3.496 3.116 -7.002 1.00 88.69 91 GLY A O 1
ATOM 728 N N . LEU A 1 92 ? 2.593 4.429 -5.442 1.00 86.06 92 LEU A N 1
ATOM 729 C CA . LEU A 1 92 ? 2.608 5.647 -6.268 1.00 86.06 92 LEU A CA 1
ATOM 730 C C . LEU A 1 92 ? 3.992 6.309 -6.376 1.00 86.06 92 LEU A C 1
ATOM 732 O O . LEU A 1 92 ? 4.204 7.112 -7.283 1.00 86.06 92 LEU A O 1
ATOM 736 N N . ALA A 1 93 ? 4.897 6.040 -5.433 1.00 84.94 93 ALA A N 1
ATOM 737 C CA . ALA A 1 93 ? 6.233 6.636 -5.389 1.00 84.94 93 ALA A CA 1
ATOM 738 C C . ALA A 1 93 ? 7.313 5.813 -6.122 1.00 84.94 93 ALA A C 1
ATOM 740 O O . ALA A 1 93 ? 8.423 6.320 -6.299 1.00 84.94 93 ALA A O 1
ATOM 741 N N . LEU A 1 94 ? 6.993 4.571 -6.505 1.00 80.69 94 LEU A N 1
ATOM 742 C CA . LEU A 1 94 ? 7.810 3.650 -7.310 1.00 80.69 94 LEU A CA 1
ATOM 743 C C . LEU A 1 94 ? 7.617 3.914 -8.811 1.00 80.69 94 LEU A C 1
ATOM 745 O O . LEU A 1 94 ? 8.642 3.961 -9.528 1.00 80.69 94 LEU A O 1
#

Secondary structure (DSSP, 8-state):
-----------S--SSSHHHHHHHHHHHHHHHHHHHHHHHHHHHHHHHHHHHHHHH-HHHHHHHHHHTTSS-HHHHHHHHHHHHHHHHHHHHH-

Mean predicted aligned error: 12.99 Å

Radius of gyration: 31.06 Å; Cα contacts (8 Å, |Δi|>4): 58; chains: 1; bounding box: 69×39×88 Å

Solvent-accessible surface area (backbone atoms only — not comparable to full-atom values): 5316 Å² total; per-residue (Å²): 137,89,78,86,84,75,89,74,78,75,71,92,80,86,85,74,72,62,66,64,60,56,49,59,65,47,49,60,54,50,53,50,53,48,53,54,51,51,49,35,52,51,50,15,52,49,28,34,51,54,12,50,58,35,59,75,42,31,66,60,44,14,50,57,47,35,71,68,65,81,52,59,64,74,55,22,45,51,44,26,61,47,50,19,54,51,30,32,53,52,21,72,72,88

pLDDT: mean 79.74, std 13.22, range [47.72, 94.06]